Protein AF-A0A7W1CUL7-F1 (afdb_monomer)

Nearest PDB structures (foldseek):
  4udk-assembly1_C  TM=4.762E-01  e=2.293E+00  uncultured organism
  8y6b-assembly3_E  TM=5.018E-01  e=2.044E+00  Homo sapiens
  3nm7-assembly1_A  TM=5.699E-01  e=7.663E+00  Borreliella burgdorferi
  1vkd-assembly1_A  TM=3.934E-01  e=3.236E+00  Thermotoga maritima MSB8
  3btu-assembly3_F  TM=3.657E-01  e=9.643E+00  Saccharomyces cerevisiae

Sequence (138 aa):
MTLDRAGNLYGTAVTGGSGSCESGCGVTYKLIKSGESWTQRIIHAFTGGADGAGPGARVAVDKRGVYGMTPIGGANGLGTIYLLRPRSSGGYALRVIHTFTGGSDGSSGSAGKLVLRADAFSERPLPAGCTGAGLSFN

Mean predicted aligned error: 8.26 Å

Solvent-accessible surface area (backbone atoms only — not comparable to full-atom values): 7485 Å² total; per-residue (Å²): 98,36,75,49,98,88,61,33,37,35,38,53,36,41,53,30,75,39,52,82,39,85,74,14,9,3,27,36,34,37,36,44,65,57,90,95,44,72,48,81,40,80,56,43,62,24,44,33,43,71,74,3,18,40,26,70,30,45,40,29,77,62,96,72,30,42,32,41,41,18,39,26,17,13,88,68,48,24,4,19,34,36,36,36,28,72,40,94,91,56,64,48,45,82,38,76,77,44,63,30,77,56,56,97,81,35,45,58,63,70,62,50,44,54,46,82,57,85,66,48,76,50,91,64,82,63,66,95,88,65,89,70,77,59,81,43,79,94

Radius of gyration: 15.58 Å; Cα contacts (8 Å, |Δi|>4): 346; chains: 1; bounding box: 38×27×46 Å

Foldseek 3Di:
DDADPQGKDKDKDQADDEADDDRFQIFIWIWDDDPPDTDIDTLDGDHLEQQAGRFQADWDADPQAIWGKHLAYRPQRFIFIWGWGADPVGGTDIDGPDDDPCPPRHGRDQSFHFDQDPCLPDPPPDPPPDDDSDGDTD

pLDDT: mean 83.44, std 18.62, range [35.06, 97.69]

Secondary structure (DSSP, 8-state):
-EE-TTS-EEEEESSBSSSSSTT-B-EEEEEEEETTEEEEEEEEE--SSTT-B---SPPEE-SS-EEEEESBBSTTSB-EEEEEEEPTTSSEEEEEEEE--SSTT--S---PPEE--TTTT--PPPPTT----PPEE-

Structure (mmCIF, N/CA/C/O backbone):
data_AF-A0A7W1CUL7-F1
#
_entry.id   AF-A0A7W1CUL7-F1
#
loop_
_atom_site.group_PDB
_atom_site.id
_atom_site.type_symbol
_atom_site.label_atom_id
_atom_site.label_alt_id
_atom_site.label_comp_id
_atom_site.label_asym_id
_atom_site.label_entity_id
_atom_site.label_seq_id
_atom_site.pdbx_PDB_ins_code
_atom_site.Cartn_x
_atom_site.Cartn_y
_atom_site.Cartn_z
_atom_site.occupancy
_atom_site.B_iso_or_equiv
_atom_site.auth_seq_id
_atom_site.auth_comp_id
_atom_site.auth_asym_id
_atom_site.auth_atom_id
_atom_site.p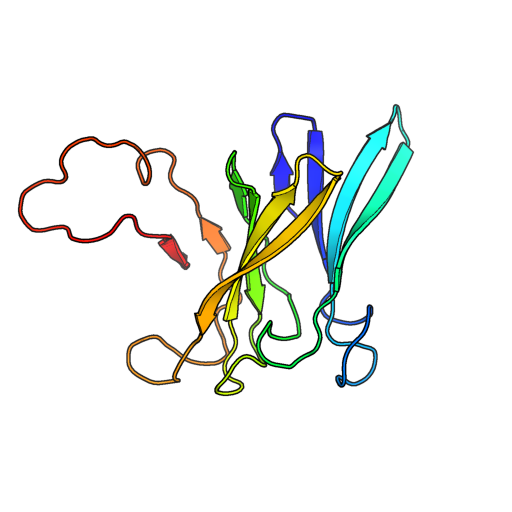dbx_PDB_model_num
ATOM 1 N N . MET A 1 1 ? -8.022 8.467 1.560 1.00 87.19 1 MET A N 1
ATOM 2 C CA . MET A 1 1 ? -8.420 7.528 2.636 1.00 87.19 1 MET A CA 1
ATOM 3 C C . MET A 1 1 ? -9.727 6.821 2.289 1.00 87.19 1 MET A C 1
ATOM 5 O O . MET A 1 1 ? -10.485 7.361 1.493 1.00 87.19 1 MET A O 1
ATOM 9 N N . THR A 1 2 ? -10.000 5.653 2.866 1.00 92.75 2 THR A N 1
ATOM 10 C CA . THR A 1 2 ? -11.186 4.819 2.579 1.00 92.75 2 THR A CA 1
ATOM 11 C C . THR A 1 2 ? -11.715 4.195 3.866 1.00 92.75 2 THR A C 1
ATOM 13 O O . THR A 1 2 ? -10.915 3.760 4.686 1.00 92.75 2 THR A O 1
ATOM 16 N N . LEU A 1 3 ? -13.038 4.172 4.052 1.00 92.75 3 LEU A N 1
ATOM 17 C CA . LEU A 1 3 ? -13.711 3.628 5.238 1.00 92.75 3 LEU A CA 1
ATOM 18 C C . LEU A 1 3 ? -14.194 2.194 4.965 1.00 92.75 3 LEU A C 1
ATOM 20 O O . LEU A 1 3 ? -14.767 1.945 3.905 1.00 92.75 3 LEU A O 1
ATOM 24 N N . ASP A 1 4 ? -13.985 1.266 5.904 1.00 90.94 4 ASP A N 1
ATOM 25 C CA . ASP A 1 4 ? -14.601 -0.067 5.860 1.00 90.94 4 ASP A CA 1
ATOM 26 C C . ASP A 1 4 ? -15.946 -0.125 6.607 1.00 90.94 4 ASP A C 1
ATOM 28 O O . ASP A 1 4 ? -16.341 0.797 7.320 1.00 90.94 4 ASP A O 1
ATOM 32 N N . ARG A 1 5 ? -16.665 -1.245 6.463 1.00 89.50 5 ARG A N 1
ATOM 33 C CA . ARG A 1 5 ? -17.970 -1.459 7.113 1.00 89.50 5 ARG A CA 1
ATOM 34 C C . ARG A 1 5 ? -17.894 -1.507 8.646 1.00 89.50 5 ARG A C 1
ATOM 36 O O . ARG A 1 5 ? -18.907 -1.301 9.302 1.00 89.50 5 ARG A O 1
ATOM 43 N N . ALA A 1 6 ? -16.719 -1.782 9.206 1.00 89.62 6 ALA A N 1
ATOM 44 C CA . ALA A 1 6 ? -16.481 -1.778 10.645 1.00 89.62 6 ALA A CA 1
ATOM 45 C C . ALA A 1 6 ? -16.090 -0.382 11.171 1.00 89.62 6 ALA A C 1
ATOM 47 O O . ALA A 1 6 ? -15.804 -0.237 12.355 1.00 89.62 6 ALA A O 1
ATOM 48 N N . GLY A 1 7 ? -16.071 0.643 10.310 1.00 91.56 7 GLY A N 1
ATOM 49 C CA . GLY A 1 7 ? -15.751 2.016 10.687 1.00 91.56 7 GLY A CA 1
ATOM 50 C C . GLY A 1 7 ? -14.253 2.316 10.781 1.00 91.56 7 GLY A C 1
ATOM 51 O O . GLY A 1 7 ? -13.884 3.382 11.273 1.00 91.56 7 GLY A O 1
ATOM 52 N N . ASN A 1 8 ? -13.376 1.422 10.312 1.00 93.06 8 ASN A N 1
ATOM 53 C CA . ASN A 1 8 ? -11.943 1.708 10.248 1.00 93.06 8 ASN A CA 1
ATOM 54 C C . ASN A 1 8 ? -11.609 2.511 8.992 1.00 93.06 8 ASN A C 1
ATOM 56 O O . ASN A 1 8 ? -12.132 2.233 7.911 1.00 93.06 8 ASN A O 1
ATOM 60 N N . LEU A 1 9 ? -10.671 3.449 9.113 1.00 95.81 9 LEU A N 1
ATOM 61 C CA . LEU A 1 9 ? -10.147 4.202 7.978 1.00 95.81 9 LEU A CA 1
ATOM 62 C C . LEU A 1 9 ? -8.809 3.629 7.522 1.00 95.81 9 LEU A C 1
ATOM 64 O O . LEU A 1 9 ? -7.968 3.268 8.335 1.00 95.81 9 LEU A O 1
ATOM 68 N N . TYR A 1 10 ? -8.584 3.608 6.217 1.00 96.19 10 TYR A N 1
ATOM 69 C CA . TYR A 1 10 ? -7.331 3.183 5.605 1.00 96.19 10 TYR A CA 1
ATOM 70 C C . TYR A 1 10 ? -6.782 4.313 4.751 1.00 96.19 10 TYR A C 1
ATOM 72 O O . TYR A 1 10 ? -7.525 5.008 4.049 1.00 96.19 10 TYR A O 1
ATOM 80 N N . GLY A 1 11 ? -5.476 4.511 4.808 1.00 95.50 11 GLY A N 1
ATOM 81 C CA . GLY A 1 11 ? -4.804 5.580 4.093 1.00 95.50 11 GLY A CA 1
ATOM 82 C C . GLY A 1 11 ? -3.364 5.230 3.787 1.00 95.50 11 GLY A C 1
ATOM 83 O O . GLY A 1 11 ? -2.858 4.184 4.194 1.00 95.50 11 GLY A O 1
ATOM 84 N N . THR A 1 12 ? -2.721 6.122 3.052 1.00 95.69 12 THR A N 1
ATOM 85 C CA . THR A 1 12 ? -1.311 6.019 2.710 1.00 95.69 12 THR A CA 1
ATOM 86 C C . THR A 1 12 ? -0.612 7.321 3.066 1.00 95.69 12 THR A C 1
ATOM 88 O O . THR A 1 12 ? -1.243 8.380 3.116 1.00 95.69 12 THR A O 1
ATOM 91 N N . ALA A 1 13 ? 0.679 7.229 3.355 1.00 95.38 13 ALA A N 1
ATOM 92 C CA . ALA A 1 13 ? 1.575 8.371 3.433 1.00 95.38 13 ALA A CA 1
ATOM 93 C C . ALA A 1 13 ? 2.694 8.146 2.417 1.00 95.38 13 ALA A C 1
ATOM 95 O O . ALA A 1 13 ? 3.282 7.064 2.387 1.00 95.38 13 ALA A O 1
ATOM 96 N N . VAL A 1 14 ? 2.939 9.150 1.573 1.00 93.88 14 VAL A N 1
ATOM 97 C CA . VAL A 1 14 ? 3.858 9.052 0.426 1.00 93.88 14 VAL A CA 1
ATOM 98 C C . VAL A 1 14 ? 5.299 8.823 0.885 1.00 93.88 14 VAL A C 1
ATOM 100 O O . VAL A 1 14 ? 6.013 8.042 0.271 1.00 93.88 14 VAL A O 1
ATOM 103 N N . THR A 1 15 ? 5.700 9.456 1.986 1.00 94.38 15 THR A N 1
ATOM 104 C CA . THR A 1 15 ? 7.023 9.324 2.610 1.00 94.38 15 THR A CA 1
ATOM 105 C C . THR A 1 15 ? 6.896 8.851 4.061 1.00 94.38 15 THR A C 1
ATOM 107 O O . THR A 1 15 ? 5.790 8.720 4.599 1.00 94.38 15 THR A O 1
ATOM 110 N N . GLY A 1 16 ? 8.027 8.552 4.699 1.00 93.81 16 GLY A N 1
ATOM 111 C CA . GLY A 1 16 ? 8.104 7.965 6.035 1.00 93.81 16 GLY A CA 1
ATOM 112 C C . GLY A 1 16 ? 8.204 6.439 6.005 1.00 93.81 16 GLY A C 1
ATOM 113 O O . GLY A 1 16 ? 8.364 5.821 4.954 1.00 93.81 16 GLY A O 1
ATOM 114 N N . GLY A 1 17 ? 8.106 5.813 7.177 1.00 92.56 17 GLY A N 1
ATOM 115 C CA . GLY A 1 17 ? 8.296 4.369 7.309 1.00 92.56 17 GLY A CA 1
ATOM 116 C C . GLY A 1 17 ? 9.765 3.965 7.199 1.00 92.56 17 GLY A C 1
ATOM 117 O O . GLY A 1 17 ? 10.619 4.533 7.872 1.00 92.56 17 GLY A O 1
ATOM 118 N N . SER A 1 18 ? 10.034 2.948 6.387 1.00 86.94 18 SER A N 1
ATOM 119 C CA . SER A 1 18 ? 11.353 2.340 6.190 1.00 86.94 18 SER A CA 1
ATOM 120 C C . SER A 1 18 ? 11.763 2.389 4.712 1.00 86.94 18 SER A C 1
ATOM 122 O O . SER A 1 18 ? 11.086 3.015 3.896 1.00 86.94 18 SER A O 1
ATOM 124 N N . GLY A 1 19 ? 12.857 1.710 4.360 1.00 88.31 19 GLY A N 1
ATOM 125 C CA . GLY A 1 19 ? 13.301 1.536 2.976 1.00 88.31 19 GLY A CA 1
ATOM 126 C C . GLY A 1 19 ? 14.453 2.452 2.577 1.00 88.31 19 GLY A C 1
ATOM 127 O O . GLY A 1 19 ? 14.977 3.201 3.397 1.00 88.31 19 GLY A O 1
ATOM 128 N N . SER A 1 20 ? 14.862 2.359 1.313 1.00 88.94 20 SER A N 1
ATOM 129 C CA . SER A 1 20 ? 16.030 3.069 0.769 1.00 88.94 20 SER A CA 1
ATOM 130 C C . SER A 1 20 ? 15.710 4.442 0.165 1.00 88.94 20 SER A C 1
ATOM 132 O O . SER A 1 20 ? 16.594 5.077 -0.403 1.00 88.94 20 SER A O 1
ATOM 134 N N . CYS A 1 21 ? 14.457 4.894 0.241 1.00 91.88 21 CYS A N 1
ATOM 135 C CA . CYS A 1 21 ? 14.033 6.189 -0.283 1.00 91.88 21 CYS A CA 1
ATOM 136 C C . CYS A 1 21 ? 14.420 7.325 0.667 1.00 91.88 21 CYS A C 1
ATOM 138 O O . CYS A 1 21 ? 14.428 7.155 1.889 1.00 91.88 21 CYS A O 1
ATOM 140 N N . GLU A 1 22 ? 14.661 8.511 0.114 1.00 90.75 22 GLU A N 1
ATOM 141 C CA . GLU A 1 22 ? 14.879 9.717 0.907 1.00 90.75 22 GLU A CA 1
ATOM 142 C C . GLU A 1 22 ? 13.652 10.000 1.789 1.00 90.75 22 GLU A C 1
ATOM 144 O O . GLU A 1 22 ? 12.521 10.060 1.311 1.00 90.75 22 GLU A O 1
ATOM 149 N N . SER A 1 23 ? 13.868 10.137 3.100 1.00 91.81 23 SER A N 1
ATOM 150 C CA . SER A 1 23 ? 12.805 10.262 4.114 1.00 91.81 23 SER A CA 1
ATOM 151 C C . SER A 1 23 ? 11.849 9.057 4.241 1.00 91.81 23 SER A C 1
ATOM 153 O O . SER A 1 23 ? 10.803 9.178 4.878 1.00 91.81 23 SER A O 1
ATOM 155 N N . GLY A 1 24 ? 12.199 7.888 3.691 1.00 95.75 24 GLY A N 1
ATOM 156 C CA . GLY A 1 24 ? 11.410 6.651 3.755 1.00 95.75 24 GLY A CA 1
ATOM 157 C C . GLY A 1 24 ? 10.423 6.481 2.593 1.00 95.75 24 GLY A C 1
ATOM 158 O O . GLY A 1 24 ? 9.901 7.448 2.043 1.00 95.75 24 GLY A O 1
ATOM 159 N N . CYS A 1 25 ? 10.162 5.230 2.205 1.00 96.50 25 CYS A N 1
ATOM 160 C CA . CYS A 1 25 ? 9.423 4.881 0.981 1.00 96.50 25 CYS A CA 1
ATOM 161 C C . CYS A 1 25 ? 7.893 4.955 1.106 1.00 96.50 25 CYS A C 1
ATOM 163 O O . CYS A 1 25 ? 7.169 4.575 0.179 1.00 96.50 25 CYS A O 1
ATOM 165 N N . GLY A 1 26 ? 7.405 5.439 2.246 1.00 96.81 26 GLY A N 1
ATOM 166 C CA . GLY A 1 26 ? 5.996 5.588 2.550 1.00 96.81 26 GLY A CA 1
ATOM 167 C C . GLY A 1 26 ? 5.384 4.364 3.215 1.00 96.81 26 GLY A C 1
ATOM 168 O O . GLY A 1 26 ? 5.992 3.300 3.374 1.00 96.81 26 GLY A O 1
ATOM 169 N N . VAL A 1 27 ? 4.136 4.529 3.644 1.00 97.56 27 VAL A N 1
ATOM 170 C CA . VAL A 1 27 ? 3.395 3.513 4.397 1.00 97.56 27 VAL A CA 1
ATOM 171 C C . VAL A 1 27 ? 1.941 3.438 3.955 1.00 97.56 27 VAL A C 1
ATOM 173 O O . VAL A 1 27 ? 1.347 4.429 3.534 1.00 97.56 27 VAL A O 1
ATOM 176 N N . THR A 1 28 ? 1.334 2.268 4.135 1.00 97.44 28 THR A N 1
ATOM 177 C CA . THR A 1 28 ? -0.123 2.138 4.254 1.00 97.44 28 THR A CA 1
ATOM 178 C C . THR A 1 28 ? -0.472 1.979 5.726 1.00 97.44 28 THR A C 1
ATOM 180 O O . THR A 1 28 ? 0.134 1.169 6.435 1.00 97.44 28 THR A O 1
ATOM 183 N N . TYR A 1 29 ? -1.462 2.729 6.196 1.00 97.25 29 TYR A N 1
ATOM 184 C CA . TYR A 1 29 ? -1.913 2.710 7.582 1.00 97.25 29 TYR A CA 1
ATOM 185 C C . TYR A 1 29 ? -3.416 2.446 7.698 1.00 97.25 29 TYR A C 1
ATOM 187 O O . TYR A 1 29 ? -4.201 2.675 6.775 1.00 97.25 29 TYR A O 1
ATOM 195 N N . LYS A 1 30 ? -3.803 1.970 8.880 1.00 96.56 30 LYS A N 1
ATOM 196 C CA . LYS A 1 30 ? -5.177 1.790 9.341 1.00 96.56 30 LYS A CA 1
ATOM 197 C C . LYS A 1 30 ? -5.393 2.650 10.583 1.00 96.56 30 LYS A C 1
ATOM 199 O O . LYS A 1 30 ? -4.601 2.570 11.518 1.00 96.56 30 LYS A O 1
ATOM 204 N N . LEU A 1 31 ? -6.466 3.429 10.616 1.00 96.69 31 LEU A N 1
ATOM 205 C CA . LEU A 1 31 ? -6.969 4.085 11.816 1.00 96.69 31 LEU A CA 1
ATOM 206 C C . LEU A 1 31 ? -8.151 3.282 12.352 1.00 96.69 31 LEU A C 1
ATOM 208 O O . LEU A 1 31 ? -9.113 3.011 11.628 1.00 96.69 31 LEU A O 1
ATOM 212 N N . ILE A 1 32 ? -8.063 2.905 13.621 1.00 95.06 32 ILE A N 1
ATOM 213 C CA . ILE A 1 32 ? -9.116 2.194 14.344 1.00 95.06 32 ILE A CA 1
ATOM 214 C C . ILE A 1 32 ? -9.809 3.205 15.247 1.00 95.06 32 ILE A C 1
ATOM 216 O O . ILE A 1 32 ? -9.136 3.886 16.024 1.00 95.06 32 ILE A O 1
ATOM 220 N N . LYS A 1 33 ? -11.134 3.311 15.135 1.00 91.62 33 LYS A N 1
ATOM 221 C CA . LYS A 1 33 ? -11.934 4.186 15.993 1.00 91.62 33 LYS A CA 1
ATOM 222 C C . LYS A 1 33 ? -12.237 3.481 17.314 1.00 91.62 33 LYS A C 1
ATOM 224 O O . LYS A 1 33 ? -12.718 2.352 17.303 1.00 91.62 33 LYS A O 1
ATOM 229 N N . SER A 1 34 ? -11.992 4.156 18.433 1.00 91.56 34 SER A N 1
ATOM 230 C CA . SER A 1 34 ? -12.399 3.724 19.773 1.00 91.56 34 SER A CA 1
ATOM 231 C C . SER A 1 34 ? -13.029 4.914 20.497 1.00 91.56 34 SER A C 1
ATOM 233 O O . SER A 1 34 ? -12.331 5.843 20.904 1.00 91.56 34 SER A O 1
ATOM 235 N N . GLY A 1 35 ? -14.364 4.933 20.581 1.00 88.50 35 GLY A N 1
ATOM 236 C CA . GLY A 1 35 ? -15.111 6.111 21.033 1.00 88.50 35 GLY A CA 1
ATOM 237 C C . GLY A 1 35 ? -14.867 7.315 20.117 1.00 88.50 35 GLY A C 1
ATOM 238 O O . GLY A 1 35 ? -15.085 7.234 18.906 1.00 88.50 35 GLY A O 1
ATOM 239 N N . GLU A 1 36 ? -14.393 8.421 20.687 1.00 90.00 36 GLU A N 1
ATOM 240 C CA . GLU A 1 36 ? -14.020 9.642 19.953 1.00 90.00 36 GLU A CA 1
ATOM 241 C C . GLU A 1 36 ? -12.550 9.660 19.503 1.00 90.00 36 GLU A C 1
ATOM 243 O O . GLU A 1 36 ? -12.141 10.532 18.741 1.00 90.00 36 GLU A O 1
ATOM 248 N N . SER A 1 37 ? -11.751 8.684 19.938 1.00 93.56 37 SER A N 1
ATOM 249 C CA . SER A 1 37 ? -10.324 8.606 19.625 1.00 93.56 37 SER A CA 1
ATOM 250 C C . SER A 1 37 ? -10.032 7.696 18.435 1.00 93.56 37 SER A C 1
ATOM 252 O O . SER A 1 37 ? -10.759 6.742 18.144 1.00 93.56 37 SER A O 1
ATOM 254 N N . TRP A 1 38 ? -8.915 7.975 17.763 1.00 95.06 38 TRP A N 1
ATOM 255 C CA . TRP A 1 38 ? -8.391 7.165 16.669 1.00 95.06 38 TRP A CA 1
ATOM 256 C C . TRP A 1 38 ? -6.990 6.672 17.004 1.00 95.06 38 TRP A C 1
ATOM 258 O O . TRP A 1 38 ? -6.121 7.455 17.379 1.00 95.06 38 TRP A O 1
ATOM 268 N N . THR A 1 39 ? -6.748 5.379 16.813 1.00 96.62 39 THR A N 1
ATOM 269 C CA . THR A 1 39 ? -5.409 4.796 16.936 1.00 96.62 39 THR A CA 1
ATOM 270 C C . THR A 1 39 ? -4.881 4.436 15.558 1.00 96.62 39 THR A C 1
ATOM 272 O O . THR A 1 39 ? -5.490 3.635 14.843 1.00 96.62 39 THR A O 1
ATOM 275 N N . GLN A 1 40 ? -3.734 5.006 15.188 1.00 95.81 40 GLN A N 1
ATOM 276 C CA . GLN A 1 40 ? -3.041 4.656 13.954 1.00 95.81 40 GLN A CA 1
ATOM 277 C C . GLN A 1 40 ? -2.234 3.371 14.117 1.00 95.81 40 GLN A C 1
ATOM 279 O O . GLN A 1 40 ? -1.513 3.177 15.092 1.00 95.81 40 GLN A O 1
ATOM 284 N N . ARG A 1 41 ? -2.297 2.516 13.097 1.00 95.94 41 ARG A N 1
ATOM 285 C CA . ARG A 1 41 ? -1.422 1.359 12.924 1.00 95.94 41 ARG A CA 1
ATOM 286 C C . ARG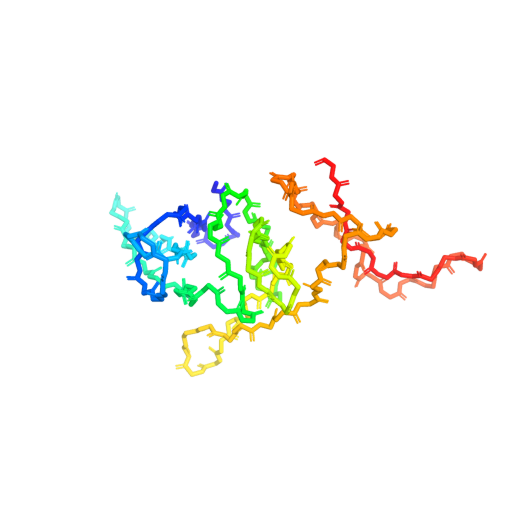 A 1 41 ? -0.853 1.363 11.517 1.00 95.94 41 ARG A C 1
ATOM 288 O O . ARG A 1 41 ? -1.607 1.418 10.548 1.00 95.94 41 ARG A O 1
ATOM 295 N N . ILE A 1 42 ? 0.465 1.255 11.399 1.00 96.69 42 ILE A N 1
ATOM 296 C CA . ILE A 1 42 ? 1.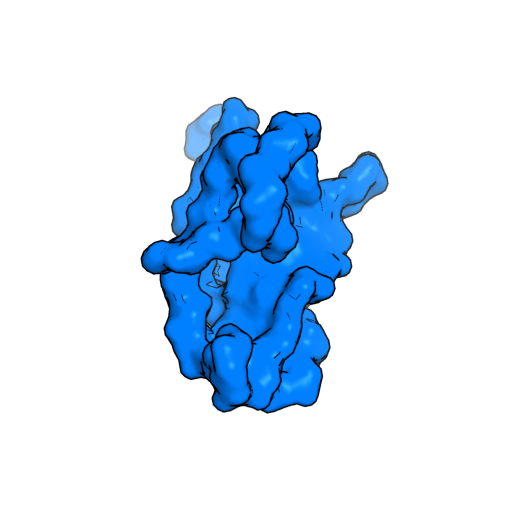099 0.959 10.113 1.00 96.69 42 ILE A CA 1
ATOM 297 C C . ILE A 1 42 ? 0.772 -0.496 9.779 1.00 96.69 42 ILE A C 1
ATOM 299 O O . ILE A 1 42 ? 1.005 -1.392 10.590 1.00 96.69 42 ILE A O 1
ATOM 303 N N . ILE A 1 43 ? 0.182 -0.720 8.607 1.00 97.06 43 ILE A N 1
ATOM 304 C CA . ILE A 1 43 ? -0.158 -2.064 8.126 1.00 97.06 43 ILE A CA 1
ATOM 305 C C . ILE A 1 43 ? 0.824 -2.556 7.068 1.00 97.06 43 ILE A C 1
ATOM 307 O O . ILE A 1 43 ? 0.942 -3.761 6.868 1.00 97.06 43 ILE A O 1
ATOM 311 N N . HIS A 1 44 ? 1.555 -1.639 6.434 1.00 97.62 44 HIS A N 1
ATOM 312 C CA . HIS A 1 44 ? 2.705 -1.958 5.604 1.00 97.62 44 HIS A CA 1
ATOM 313 C C . HIS A 1 44 ? 3.622 -0.740 5.472 1.00 97.62 44 HIS A C 1
ATOM 315 O O . HIS A 1 44 ? 3.131 0.371 5.265 1.00 97.62 44 HIS A O 1
ATOM 321 N N . ALA A 1 45 ? 4.930 -0.957 5.586 1.00 97.56 45 ALA A N 1
ATOM 322 C CA . ALA A 1 45 ? 5.957 0.019 5.250 1.00 97.56 45 ALA A CA 1
ATOM 323 C C . ALA A 1 45 ? 6.698 -0.484 4.017 1.00 97.56 45 ALA A C 1
ATOM 325 O O . ALA A 1 45 ? 7.136 -1.634 3.998 1.00 97.56 45 ALA A O 1
ATOM 326 N N . PHE A 1 46 ? 6.778 0.367 3.003 1.00 97.06 46 PHE A N 1
ATOM 327 C CA . PHE A 1 46 ? 7.386 0.016 1.731 1.00 97.06 46 PHE A CA 1
ATOM 328 C C . PHE A 1 46 ? 8.909 0.060 1.831 1.00 97.06 46 PHE A C 1
ATOM 330 O O . PHE A 1 46 ? 9.465 0.791 2.654 1.00 97.06 46 PHE A O 1
ATOM 337 N N . THR A 1 47 ? 9.592 -0.716 0.993 1.00 96.94 47 THR A N 1
ATOM 338 C CA . THR A 1 47 ? 11.062 -0.729 0.942 1.00 96.94 47 THR A CA 1
ATOM 339 C C . THR A 1 47 ? 11.636 0.088 -0.207 1.00 96.94 47 THR A C 1
ATOM 341 O O . THR A 1 47 ? 12.814 0.437 -0.160 1.00 96.94 47 THR A O 1
ATOM 344 N N . GLY A 1 48 ? 10.820 0.395 -1.222 1.00 94.12 48 GLY A N 1
ATOM 345 C CA . GLY A 1 48 ? 11.271 0.978 -2.489 1.00 94.12 48 GLY A CA 1
ATOM 346 C C . GLY A 1 48 ? 11.799 -0.047 -3.486 1.00 94.12 48 GLY A C 1
ATOM 347 O O . GLY A 1 48 ? 12.052 0.303 -4.636 1.00 94.12 48 GLY A O 1
ATOM 348 N N . GLY A 1 49 ? 11.918 -1.311 -3.069 1.00 95.00 49 GLY A N 1
ATOM 349 C CA . GLY A 1 49 ? 12.284 -2.435 -3.918 1.00 95.00 49 GLY A CA 1
ATOM 350 C C . GLY A 1 49 ? 11.066 -3.051 -4.602 1.00 95.00 49 GLY A C 1
ATOM 351 O O . GLY A 1 49 ? 10.205 -2.355 -5.136 1.00 95.00 49 GLY A O 1
ATOM 352 N N . ALA A 1 50 ? 10.978 -4.382 -4.577 1.00 95.06 50 ALA A N 1
ATOM 353 C CA . ALA A 1 50 ? 9.947 -5.140 -5.290 1.00 95.06 50 ALA A CA 1
ATOM 354 C C . ALA A 1 50 ? 8.501 -4.818 -4.859 1.00 95.06 50 ALA A C 1
ATOM 356 O O . ALA A 1 50 ? 7.574 -5.065 -5.625 1.00 95.06 50 ALA A O 1
ATOM 357 N N . ASP A 1 51 ? 8.299 -4.277 -3.658 1.00 95.12 51 ASP A N 1
ATOM 358 C CA . ASP A 1 51 ? 6.996 -3.858 -3.136 1.00 95.12 51 ASP A CA 1
ATOM 359 C C . ASP A 1 51 ? 6.556 -2.463 -3.607 1.00 95.12 51 ASP A C 1
ATOM 361 O O . ASP A 1 51 ? 5.359 -2.168 -3.588 1.00 95.12 51 ASP A O 1
ATOM 365 N N . GLY A 1 52 ? 7.489 -1.648 -4.102 1.00 94.69 52 GLY A N 1
ATOM 366 C CA . GLY A 1 52 ? 7.248 -0.295 -4.597 1.00 94.69 52 GLY A CA 1
ATOM 367 C C . GLY A 1 52 ? 7.556 0.805 -3.580 1.00 94.69 52 GLY A C 1
ATOM 368 O O . GLY A 1 52 ? 8.039 0.537 -2.484 1.00 94.69 52 GLY A O 1
ATOM 369 N N . ALA A 1 53 ? 7.299 2.058 -3.954 1.00 95.12 53 ALA A N 1
ATOM 370 C CA . ALA A 1 53 ? 7.509 3.250 -3.132 1.00 95.12 53 ALA A CA 1
ATOM 371 C C . ALA A 1 53 ? 6.522 4.375 -3.468 1.00 95.12 53 ALA A C 1
ATOM 373 O O . ALA A 1 53 ? 5.971 4.447 -4.566 1.00 95.12 53 ALA A O 1
ATOM 374 N N . GLY A 1 54 ? 6.329 5.287 -2.517 1.00 93.44 54 GLY A N 1
ATOM 375 C CA . GLY A 1 54 ? 5.541 6.500 -2.716 1.00 93.44 54 GLY A CA 1
ATOM 376 C C . GLY A 1 54 ? 4.029 6.272 -2.808 1.00 93.44 54 GLY A C 1
ATOM 377 O O . GLY A 1 54 ? 3.406 6.843 -3.704 1.00 93.44 54 GLY A O 1
ATOM 378 N N . PRO A 1 55 ? 3.392 5.449 -1.948 1.00 93.31 55 PRO A N 1
ATOM 379 C CA . PRO A 1 55 ? 1.959 5.178 -2.044 1.00 93.31 55 PRO A CA 1
ATOM 380 C C . PRO A 1 55 ? 1.142 6.474 -1.859 1.00 93.31 55 PRO A C 1
ATOM 382 O O . PRO A 1 55 ? 0.926 6.947 -0.743 1.00 93.31 55 PRO A O 1
ATOM 385 N N . GLY A 1 56 ? 0.677 7.070 -2.957 1.00 83.38 56 GLY A N 1
ATOM 386 C CA . GLY A 1 56 ? -0.039 8.357 -2.938 1.00 83.38 56 GLY A CA 1
ATOM 387 C C . GLY A 1 56 ? -1.535 8.264 -3.226 1.00 83.38 56 GLY A C 1
ATOM 388 O O . GLY A 1 56 ? -2.299 9.148 -2.841 1.00 83.38 56 GLY A O 1
ATOM 389 N N . ALA A 1 57 ? -1.973 7.191 -3.883 1.00 84.06 57 ALA A N 1
ATOM 390 C CA . ALA A 1 57 ? -3.360 7.032 -4.294 1.00 84.06 57 ALA A CA 1
ATOM 391 C C . ALA A 1 57 ? -4.263 6.544 -3.153 1.00 84.06 57 ALA A C 1
ATOM 393 O O . ALA A 1 57 ? -3.843 5.888 -2.196 1.00 84.06 57 ALA A O 1
ATOM 394 N N . ARG A 1 58 ? -5.566 6.814 -3.288 1.00 89.19 58 ARG A N 1
ATOM 395 C CA . ARG A 1 58 ? -6.575 6.256 -2.385 1.00 89.19 58 ARG A CA 1
ATOM 396 C C . ARG A 1 58 ? -6.609 4.730 -2.523 1.00 89.19 58 ARG A C 1
ATOM 398 O O . ARG A 1 58 ? -6.808 4.213 -3.616 1.00 89.19 58 ARG A O 1
ATOM 405 N N . VAL A 1 59 ? -6.516 4.030 -1.396 1.00 93.19 59 VAL A N 1
ATOM 406 C CA . VAL A 1 59 ? -6.686 2.572 -1.340 1.00 93.19 59 VAL A CA 1
ATOM 407 C C . VAL A 1 59 ? -8.143 2.152 -1.519 1.00 93.19 59 VAL A C 1
ATOM 409 O O . VAL A 1 59 ? -9.054 2.875 -1.116 1.00 93.19 59 VAL A O 1
ATOM 412 N N . ALA A 1 60 ? -8.381 0.959 -2.048 1.00 92.94 60 ALA A N 1
ATOM 413 C CA . ALA A 1 60 ? -9.690 0.315 -2.016 1.00 92.94 60 ALA A CA 1
ATOM 414 C C . ALA A 1 60 ? -9.710 -0.806 -0.972 1.00 92.94 60 ALA A C 1
ATOM 416 O O . ALA A 1 60 ? -8.675 -1.403 -0.686 1.00 92.94 60 ALA A O 1
ATOM 417 N N . VAL A 1 61 ? -10.870 -1.085 -0.377 1.00 92.88 61 VAL A N 1
ATOM 418 C CA . VAL A 1 61 ? -10.991 -2.058 0.719 1.00 92.88 61 VAL A CA 1
ATOM 419 C C . VAL A 1 61 ? -12.177 -2.982 0.469 1.00 92.88 61 VAL A C 1
ATOM 421 O O . VAL A 1 61 ? -13.271 -2.509 0.169 1.00 92.88 61 VAL A O 1
ATOM 424 N N . ASP A 1 62 ? -11.965 -4.289 0.617 1.00 91.00 62 ASP A N 1
ATOM 425 C CA . ASP A 1 62 ? -13.011 -5.315 0.604 1.00 91.00 62 ASP A CA 1
ATOM 426 C C .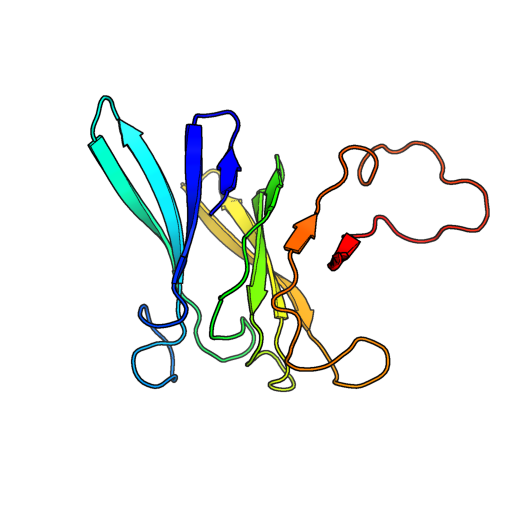 ASP A 1 62 ? -12.734 -6.424 1.644 1.00 91.00 62 ASP A C 1
ATOM 428 O O . ASP A 1 62 ? -11.872 -6.297 2.515 1.00 91.00 62 ASP A O 1
ATOM 432 N N . LYS A 1 63 ? -13.462 -7.546 1.545 1.00 90.19 63 LYS A N 1
ATOM 433 C CA . LYS A 1 63 ? -13.283 -8.719 2.419 1.00 90.19 63 LYS A CA 1
ATOM 434 C C . LYS A 1 63 ? -11.919 -9.414 2.286 1.00 90.19 63 LYS A C 1
ATOM 436 O O . LYS A 1 63 ? -11.532 -10.150 3.187 1.00 90.19 63 LYS A O 1
ATOM 441 N N . ARG A 1 64 ? -11.219 -9.250 1.159 1.00 91.62 64 ARG A N 1
ATOM 442 C CA . ARG A 1 64 ? -9.894 -9.833 0.894 1.00 91.62 64 ARG A CA 1
ATOM 443 C C . ARG A 1 64 ? -8.789 -8.965 1.486 1.00 91.62 64 ARG A C 1
ATOM 445 O O . ARG A 1 64 ? -7.761 -9.507 1.893 1.00 91.62 64 ARG A O 1
ATOM 452 N N . GLY A 1 65 ? -8.985 -7.649 1.543 1.00 94.31 65 GLY A N 1
ATOM 453 C CA . GLY A 1 65 ? -8.068 -6.741 2.218 1.00 94.31 65 GLY A CA 1
ATOM 454 C C . GLY A 1 65 ? -8.033 -5.339 1.627 1.00 94.31 65 GLY A C 1
ATOM 455 O O . GLY A 1 65 ? -9.038 -4.817 1.152 1.00 94.31 65 GLY A O 1
ATOM 456 N N . VAL A 1 66 ? -6.853 -4.724 1.703 1.00 95.50 66 VAL A N 1
ATOM 457 C CA . VAL A 1 66 ? -6.601 -3.352 1.248 1.00 95.50 66 VAL A CA 1
ATOM 458 C C . VAL A 1 66 ? -5.788 -3.395 -0.035 1.00 95.50 66 VAL A C 1
ATOM 460 O O . VAL A 1 66 ? -4.678 -3.922 -0.048 1.00 95.50 66 VAL A O 1
ATOM 463 N N . TYR A 1 67 ? -6.329 -2.833 -1.101 1.00 94.50 67 TYR A N 1
ATOM 464 C CA . TYR A 1 67 ? -5.679 -2.726 -2.395 1.00 94.50 67 TYR A CA 1
ATOM 465 C C . TYR A 1 67 ? -5.165 -1.311 -2.606 1.00 94.50 67 TYR A C 1
ATOM 467 O O . TYR A 1 67 ? -5.859 -0.342 -2.294 1.00 94.50 67 TYR A O 1
ATOM 475 N N . GLY A 1 68 ? -3.985 -1.182 -3.190 1.00 92.94 68 GLY A N 1
ATOM 476 C CA . GLY A 1 68 ? -3.428 0.118 -3.524 1.00 92.94 68 GLY A CA 1
ATOM 477 C C . GLY A 1 68 ? -2.374 0.025 -4.608 1.00 92.94 68 GLY A C 1
ATOM 478 O O . GLY A 1 68 ? -2.140 -1.041 -5.182 1.00 92.94 68 GLY A O 1
ATOM 479 N N . MET A 1 69 ? -1.755 1.167 -4.881 1.00 92.06 69 MET A N 1
ATOM 480 C CA . MET A 1 69 ? -0.714 1.294 -5.886 1.00 92.06 69 MET A CA 1
ATOM 481 C C . MET A 1 69 ? 0.449 2.130 -5.360 1.00 92.06 69 MET A C 1
ATOM 483 O O . MET A 1 69 ? 0.259 3.035 -4.541 1.00 92.06 69 MET A O 1
ATOM 487 N N . THR A 1 70 ? 1.642 1.8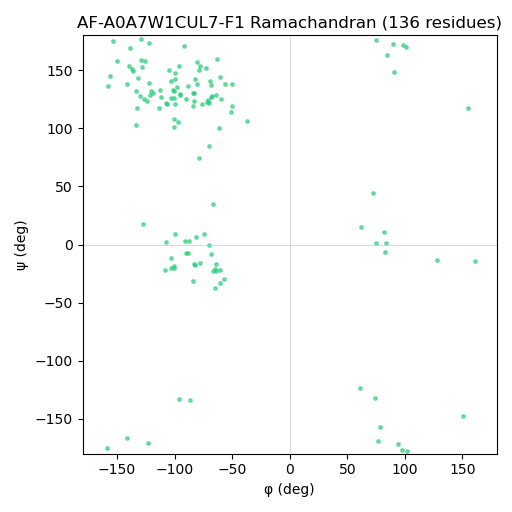17 -5.845 1.00 93.12 70 THR A N 1
ATOM 488 C CA . THR A 1 70 ? 2.840 2.643 -5.737 1.00 93.12 70 THR A CA 1
ATOM 489 C C . THR A 1 70 ? 3.222 3.140 -7.138 1.00 93.12 70 THR A C 1
ATOM 491 O O . THR A 1 70 ? 3.206 2.345 -8.076 1.00 93.12 70 THR A O 1
ATOM 494 N N . PRO A 1 71 ? 3.515 4.438 -7.326 1.00 91.69 71 PRO A N 1
ATOM 495 C CA . PRO A 1 71 ? 3.875 4.996 -8.630 1.00 91.69 71 PRO A CA 1
ATOM 496 C C . PRO A 1 71 ? 5.325 4.712 -9.047 1.00 91.69 71 PRO A C 1
ATOM 498 O O . PRO A 1 71 ? 5.650 4.893 -10.216 1.00 91.69 71 PRO A O 1
ATOM 501 N N . ILE A 1 72 ? 6.193 4.309 -8.114 1.00 92.38 72 ILE A N 1
ATOM 502 C CA . ILE A 1 72 ? 7.618 4.038 -8.350 1.00 92.38 72 ILE A CA 1
ATOM 503 C C . ILE A 1 72 ? 8.069 2.784 -7.590 1.00 92.38 72 ILE A C 1
ATOM 505 O O . ILE A 1 72 ? 7.342 2.265 -6.741 1.00 92.38 72 ILE A O 1
ATOM 509 N N . GLY A 1 73 ? 9.270 2.291 -7.893 1.00 92.31 73 GLY A N 1
ATOM 510 C CA . GLY A 1 73 ? 9.778 1.015 -7.376 1.00 92.31 73 GLY A CA 1
ATOM 511 C C . GLY A 1 73 ? 9.188 -0.181 -8.133 1.00 92.31 73 GLY A C 1
ATOM 512 O O . GLY A 1 73 ? 8.765 -0.054 -9.280 1.00 92.31 73 GLY A O 1
ATOM 513 N N . GLY A 1 74 ? 9.167 -1.363 -7.524 1.00 92.31 74 GLY A N 1
ATOM 514 C CA . GLY A 1 74 ? 8.862 -2.611 -8.230 1.00 92.31 74 GLY A CA 1
ATOM 515 C C . GLY A 1 74 ? 10.032 -3.082 -9.100 1.00 92.31 74 GLY A C 1
ATOM 516 O O . GLY A 1 74 ? 11.049 -2.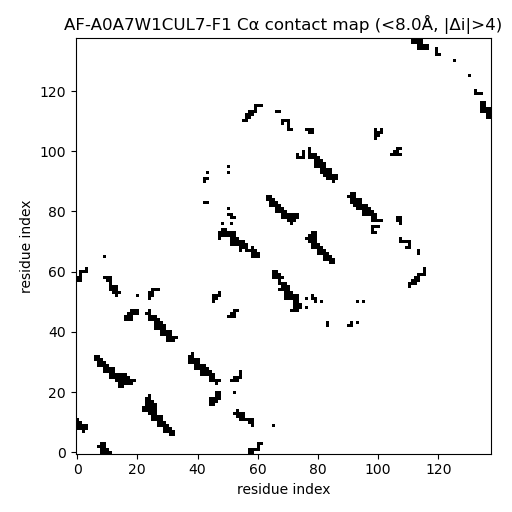402 -9.214 1.00 92.31 74 GLY A O 1
ATOM 517 N N . ALA A 1 75 ? 9.897 -4.252 -9.731 1.00 91.81 75 ALA A N 1
ATOM 518 C CA . ALA A 1 75 ? 10.992 -4.885 -10.482 1.00 91.81 75 ALA A CA 1
ATOM 519 C C . ALA A 1 75 ? 11.582 -4.006 -11.604 1.00 91.81 75 ALA A C 1
ATOM 521 O O . ALA A 1 75 ? 12.768 -4.116 -11.892 1.00 91.81 75 ALA A O 1
ATOM 522 N N . ASN A 1 76 ? 10.773 -3.118 -12.193 1.00 91.12 76 ASN A N 1
ATOM 523 C CA . ASN A 1 76 ? 11.191 -2.217 -13.273 1.00 91.12 76 ASN A CA 1
ATOM 524 C C . ASN A 1 76 ? 11.327 -0.751 -12.825 1.00 91.12 76 ASN A C 1
ATOM 526 O O . ASN A 1 76 ? 11.566 0.118 -13.654 1.00 91.12 76 ASN A O 1
ATOM 530 N N . GLY A 1 77 ? 11.110 -0.438 -11.541 1.00 92.12 77 GLY A N 1
ATOM 531 C CA . GLY A 1 77 ? 11.093 0.946 -11.046 1.00 92.12 77 GLY A CA 1
ATOM 532 C C . GLY A 1 77 ? 9.837 1.756 -11.407 1.00 92.12 77 GLY A C 1
ATOM 533 O O . GLY A 1 77 ? 9.737 2.918 -11.021 1.00 92.12 77 GLY A O 1
ATOM 534 N N . LEU A 1 78 ? 8.868 1.153 -12.106 1.00 92.31 78 LEU A N 1
ATOM 535 C CA . LEU A 1 78 ? 7.684 1.818 -12.668 1.00 92.31 78 LEU A CA 1
ATOM 536 C C . LEU A 1 78 ? 6.408 1.662 -11.825 1.00 92.31 78 LEU A C 1
ATOM 538 O O . LEU A 1 78 ? 5.324 2.036 -12.268 1.00 92.31 78 LEU A O 1
ATOM 542 N N . GLY A 1 79 ? 6.536 1.121 -10.613 1.00 92.12 79 GLY A N 1
ATOM 543 C CA . GLY A 1 79 ? 5.446 0.987 -9.658 1.00 92.12 79 GLY A CA 1
ATOM 544 C C . GLY A 1 79 ? 4.825 -0.406 -9.587 1.00 92.12 79 GLY A C 1
ATOM 545 O O . GLY A 1 79 ? 5.085 -1.306 -10.394 1.00 92.12 79 GLY A O 1
ATOM 546 N N . THR A 1 80 ? 3.980 -0.587 -8.577 1.00 92.69 80 THR A N 1
ATOM 547 C CA . THR A 1 80 ? 3.289 -1.848 -8.296 1.00 92.69 80 THR A CA 1
ATOM 548 C C . THR A 1 80 ? 1.835 -1.619 -7.933 1.00 92.69 80 THR A C 1
ATOM 550 O O . THR A 1 80 ? 1.475 -0.617 -7.318 1.00 92.69 80 THR A O 1
ATOM 553 N N . ILE A 1 81 ? 0.996 -2.605 -8.236 1.00 92.88 81 ILE A N 1
ATOM 554 C CA . ILE A 1 81 ? -0.313 -2.761 -7.608 1.00 92.88 81 ILE A CA 1
ATOM 555 C C . ILE A 1 81 ? -0.182 -3.840 -6.546 1.00 92.88 81 ILE A C 1
ATOM 557 O O . IL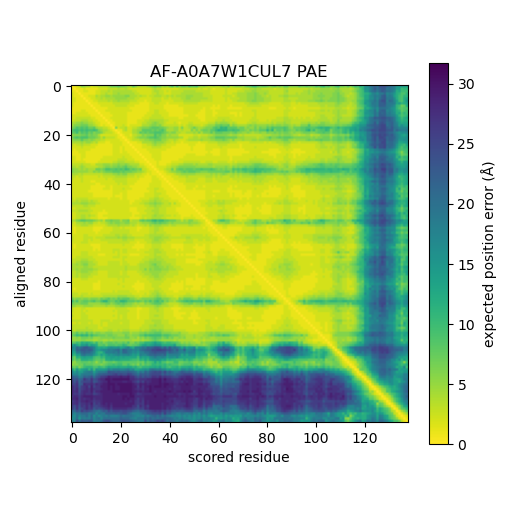E A 1 81 ? 0.345 -4.925 -6.809 1.00 92.88 81 ILE A O 1
ATOM 561 N N . TYR A 1 82 ? -0.691 -3.568 -5.351 1.00 94.31 82 TYR A N 1
ATOM 562 C CA . TYR A 1 82 ? -0.563 -4.465 -4.214 1.00 94.31 82 TYR A CA 1
ATOM 563 C C . TYR A 1 82 ? -1.898 -4.746 -3.528 1.00 94.31 82 TYR A C 1
ATOM 565 O O . TYR A 1 82 ? -2.862 -3.987 -3.619 1.00 94.31 82 TYR A O 1
ATOM 573 N N . LEU A 1 83 ? -1.919 -5.856 -2.793 1.00 96.25 83 LEU A N 1
ATOM 574 C CA . LEU A 1 83 ? -2.964 -6.251 -1.862 1.00 96.25 83 LEU A CA 1
ATOM 575 C C . LEU A 1 83 ? -2.335 -6.552 -0.497 1.00 96.25 83 LEU A C 1
ATOM 577 O O . LEU A 1 83 ? -1.474 -7.424 -0.386 1.00 96.25 83 LEU A O 1
ATOM 581 N N . LEU A 1 84 ? -2.820 -5.894 0.550 1.00 97.69 84 LEU A N 1
ATOM 582 C CA . LEU A 1 84 ? -2.531 -6.200 1.947 1.00 97.69 84 LEU A CA 1
ATOM 583 C C . LEU A 1 84 ? -3.656 -7.066 2.515 1.00 97.69 84 LEU A C 1
ATOM 585 O O . LEU A 1 84 ? -4.753 -6.575 2.794 1.00 97.69 84 LEU A O 1
ATOM 589 N N . ARG A 1 85 ? -3.383 -8.361 2.696 1.00 97.19 85 ARG A N 1
ATOM 590 C CA . ARG A 1 85 ? -4.344 -9.328 3.250 1.00 97.19 85 ARG A CA 1
ATOM 591 C C . ARG A 1 85 ? -4.223 -9.390 4.770 1.00 97.19 85 ARG A C 1
ATOM 593 O O . ARG A 1 85 ? -3.119 -9.666 5.242 1.00 97.19 85 ARG A O 1
ATOM 600 N N . PRO A 1 86 ? -5.304 -9.196 5.539 1.00 95.12 86 PRO A N 1
ATOM 601 C CA . PRO A 1 86 ? -5.285 -9.467 6.971 1.00 95.12 86 PRO A CA 1
ATOM 602 C C . PRO A 1 86 ? -4.872 -10.922 7.239 1.00 95.12 86 PRO A C 1
ATOM 604 O O . PRO A 1 86 ? -5.320 -11.832 6.539 1.00 95.12 86 PRO A O 1
ATOM 607 N N . ARG A 1 87 ? -4.024 -11.153 8.243 1.00 94.50 87 ARG A N 1
ATOM 608 C CA . ARG A 1 87 ? -3.688 -12.504 8.723 1.00 94.50 87 ARG A CA 1
ATOM 609 C C . ARG A 1 87 ? -4.495 -12.834 9.977 1.00 94.50 87 ARG A C 1
ATOM 611 O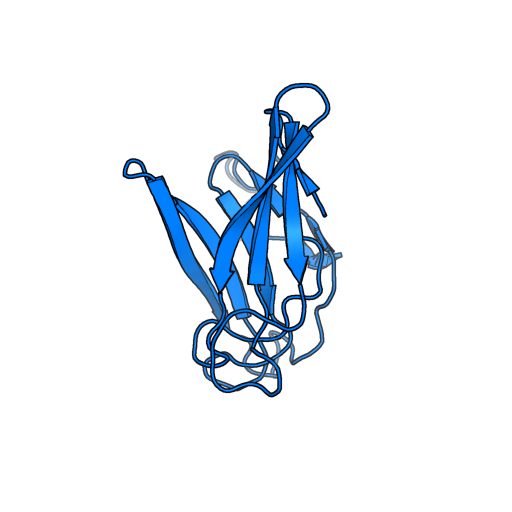 O . ARG A 1 87 ? -4.750 -11.951 10.793 1.00 94.50 87 ARG A O 1
ATOM 618 N N . SER A 1 88 ? -4.839 -14.109 10.164 1.00 90.00 88 SER A N 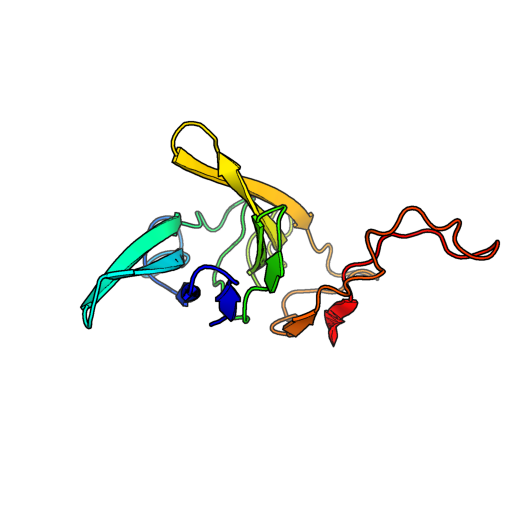1
ATOM 619 C CA . SER A 1 88 ? -5.492 -14.599 11.390 1.00 90.00 88 SER A CA 1
ATOM 620 C C . SER A 1 88 ? -4.631 -14.380 12.638 1.00 90.00 88 SER A C 1
ATOM 622 O O . SER A 1 88 ? -5.158 -14.064 13.696 1.00 90.00 88 SER A O 1
ATOM 624 N N . SER A 1 89 ? -3.305 -14.452 12.493 1.00 88.88 89 SER A N 1
ATOM 625 C CA . SER A 1 89 ? -2.317 -14.136 13.535 1.00 88.88 89 SER A CA 1
ATOM 626 C C . SER A 1 89 ? -2.215 -12.640 13.873 1.00 88.88 89 SER A C 1
ATOM 628 O O . SER A 1 89 ? -1.374 -12.247 14.676 1.00 88.88 89 SER A O 1
ATOM 630 N N . GLY A 1 90 ? -2.999 -11.784 13.212 1.00 87.38 90 GLY A N 1
ATOM 631 C CA . GLY A 1 90 ? -2.824 -10.338 13.226 1.00 87.38 90 GLY A CA 1
ATOM 632 C C . GLY A 1 90 ? -1.799 -9.842 12.200 1.00 87.38 90 GLY A C 1
ATOM 633 O O . GLY A 1 90 ? -0.991 -10.595 11.652 1.00 87.38 90 GLY A O 1
ATOM 634 N N . GLY A 1 91 ? -1.859 -8.538 11.921 1.00 93.44 91 GLY A N 1
ATOM 635 C CA . GLY A 1 91 ? -1.048 -7.896 10.887 1.00 93.44 91 GLY A CA 1
ATOM 636 C C . GLY A 1 91 ? -1.557 -8.165 9.468 1.00 93.44 91 GLY A C 1
ATOM 637 O O . GLY A 1 91 ? -2.669 -8.661 9.265 1.00 93.44 91 GLY A O 1
ATOM 638 N N . TYR A 1 92 ? -0.739 -7.796 8.482 1.00 96.94 92 TYR A N 1
ATOM 639 C CA . TYR A 1 92 ? -1.081 -7.871 7.065 1.00 96.94 92 TYR A CA 1
ATOM 640 C C . TYR A 1 92 ? 0.036 -8.543 6.261 1.00 96.94 92 TYR A C 1
ATOM 642 O O . TYR A 1 92 ? 1.219 -8.355 6.527 1.00 96.94 92 TYR A O 1
ATOM 650 N N . ALA A 1 93 ? -0.352 -9.334 5.263 1.00 97.38 93 ALA A N 1
ATOM 651 C CA . ALA A 1 93 ? 0.539 -9.916 4.271 1.00 97.38 93 ALA A CA 1
ATOM 652 C C . ALA A 1 93 ? 0.487 -9.085 2.987 1.00 97.38 93 ALA A C 1
ATOM 654 O O . ALA A 1 93 ? -0.579 -8.998 2.370 1.00 97.38 93 ALA A O 1
ATOM 655 N N . LEU A 1 94 ? 1.625 -8.547 2.553 1.00 97.19 94 LEU A N 1
ATOM 656 C CA . LEU A 1 94 ? 1.746 -7.968 1.220 1.00 97.19 94 LEU A CA 1
ATOM 657 C C . LEU A 1 94 ? 1.667 -9.062 0.150 1.00 97.19 94 LEU A C 1
ATOM 659 O O . LEU A 1 94 ? 2.279 -10.124 0.267 1.00 97.19 94 LEU A O 1
ATOM 663 N N . ARG A 1 95 ? 0.932 -8.778 -0.921 1.00 97.12 95 ARG A N 1
ATOM 664 C CA . ARG A 1 95 ? 1.056 -9.443 -2.214 1.00 97.12 95 ARG A CA 1
ATOM 665 C C . ARG A 1 95 ? 1.095 -8.380 -3.302 1.00 97.12 95 ARG A C 1
ATOM 667 O O . ARG A 1 95 ? 0.099 -7.688 -3.495 1.00 97.12 95 ARG A O 1
ATOM 674 N N . VAL A 1 96 ? 2.198 -8.303 -4.036 1.00 94.88 96 VAL A N 1
ATOM 675 C CA . VAL A 1 96 ? 2.239 -7.580 -5.310 1.00 94.88 96 VAL A CA 1
ATOM 676 C C . VAL A 1 96 ? 1.407 -8.378 -6.308 1.00 94.88 96 VAL A C 1
ATOM 678 O O . VAL A 1 96 ? 1.623 -9.574 -6.488 1.00 94.88 96 VAL A O 1
ATOM 681 N N . ILE A 1 97 ? 0.383 -7.744 -6.869 1.00 93.31 97 ILE A N 1
ATOM 682 C CA . ILE A 1 97 ? -0.522 -8.363 -7.843 1.00 93.31 97 ILE A CA 1
ATOM 683 C C . ILE A 1 97 ? -0.185 -7.955 -9.275 1.00 93.31 97 ILE A C 1
ATOM 685 O O . ILE A 1 97 ? -0.566 -8.665 -10.198 1.00 93.31 97 ILE A O 1
ATOM 689 N N . HIS A 1 98 ? 0.536 -6.847 -9.453 1.00 91.06 98 HIS A N 1
ATOM 690 C CA . HIS A 1 98 ? 1.055 -6.423 -10.745 1.00 91.06 98 HIS A CA 1
ATOM 691 C C . HIS A 1 98 ? 2.276 -5.515 -10.562 1.00 91.06 98 HIS A C 1
ATOM 693 O O . HIS A 1 98 ? 2.327 -4.723 -9.618 1.00 91.06 98 HIS A O 1
ATOM 699 N N . THR A 1 99 ? 3.236 -5.623 -11.474 1.00 91.56 99 THR A N 1
ATOM 700 C CA . THR A 1 99 ? 4.387 -4.726 -11.592 1.00 91.56 99 THR A CA 1
ATOM 701 C C . THR A 1 99 ? 4.379 -4.179 -13.003 1.00 91.56 99 THR A C 1
ATOM 703 O O . THR A 1 99 ? 4.395 -4.965 -13.947 1.00 91.56 99 THR A O 1
ATOM 706 N N . PHE A 1 100 ? 4.358 -2.857 -13.123 1.00 90.62 100 PHE A N 1
ATOM 707 C CA . PHE A 1 100 ? 4.291 -2.196 -14.417 1.00 90.62 100 PHE A CA 1
ATOM 708 C C . PHE A 1 100 ? 5.598 -2.375 -15.188 1.00 90.62 100 PHE A C 1
ATOM 710 O O . PHE A 1 100 ? 6.690 -2.322 -14.606 1.00 90.62 100 PHE A O 1
ATOM 717 N N . THR A 1 101 ? 5.489 -2.593 -16.496 1.00 92.31 101 THR A N 1
ATOM 718 C CA . THR A 1 101 ? 6.645 -2.780 -17.386 1.00 92.31 101 THR A CA 1
ATOM 719 C C . THR A 1 101 ? 6.974 -1.548 -18.223 1.00 92.31 101 THR A C 1
ATOM 721 O O . THR A 1 101 ? 8.056 -1.486 -18.800 1.00 92.31 101 THR A O 1
ATOM 724 N N . GLY A 1 102 ? 6.091 -0.544 -18.256 1.00 87.56 102 GLY A N 1
ATOM 725 C CA . GLY A 1 102 ? 6.273 0.671 -19.055 1.00 87.56 102 GLY A CA 1
ATOM 726 C C . GLY A 1 102 ? 5.831 0.531 -20.508 1.00 87.56 102 GLY A C 1
ATOM 727 O O . GLY A 1 102 ? 5.974 1.478 -21.277 1.00 87.56 102 GLY A O 1
ATOM 728 N N . GLY A 1 103 ? 5.309 -0.638 -20.882 1.00 87.38 103 GLY A N 1
ATOM 729 C CA . GLY A 1 103 ? 4.777 -0.923 -22.206 1.00 87.38 103 GLY A CA 1
ATOM 730 C C . GLY A 1 103 ? 3.263 -0.743 -22.252 1.00 87.38 103 GLY A C 1
ATOM 731 O O . GLY A 1 103 ? 2.705 0.235 -21.758 1.00 87.38 103 GLY A O 1
ATOM 732 N N . SER A 1 104 ? 2.575 -1.721 -22.839 1.00 88.50 104 SER A N 1
ATOM 733 C CA . SER A 1 104 ? 1.115 -1.708 -22.990 1.00 88.50 104 SER A CA 1
ATOM 734 C C . SER A 1 104 ? 0.339 -1.740 -21.669 1.00 88.50 104 SER A C 1
ATOM 736 O O . SER A 1 104 ? -0.855 -1.463 -21.665 1.00 88.50 104 SER A O 1
ATOM 738 N N . ASP A 1 105 ? 0.987 -2.110 -20.564 1.00 83.75 105 ASP A N 1
ATOM 739 C CA . ASP A 1 105 ? 0.401 -2.130 -19.222 1.00 83.75 105 ASP A CA 1
ATOM 740 C C . ASP A 1 105 ? 0.538 -0.792 -18.473 1.00 83.75 105 ASP A C 1
ATOM 742 O O . ASP A 1 105 ? -0.078 -0.624 -17.422 1.00 83.75 105 ASP A O 1
ATOM 746 N N . GLY A 1 106 ? 1.280 0.174 -19.028 1.00 82.75 106 GLY A N 1
ATOM 747 C CA . GLY A 1 106 ? 1.493 1.505 -18.459 1.00 82.75 106 GLY A CA 1
ATOM 748 C C . GLY A 1 106 ? 2.814 1.658 -17.696 1.00 82.75 106 GLY A C 1
ATOM 749 O O . GLY A 1 106 ? 3.553 0.702 -17.469 1.00 82.75 106 GLY A O 1
ATOM 750 N N . SER A 1 107 ? 3.127 2.897 -17.309 1.00 76.69 107 SER A N 1
ATOM 751 C CA . SER A 1 107 ? 4.343 3.285 -16.578 1.00 76.69 107 SER A CA 1
ATOM 752 C C . SER A 1 107 ? 4.012 4.121 -15.337 1.00 76.69 107 SER A C 1
ATOM 754 O O . SER A 1 107 ? 2.853 4.473 -15.111 1.00 76.69 107 SER A O 1
ATOM 756 N N . SER A 1 108 ? 5.049 4.478 -14.567 1.00 65.94 108 SER A N 1
ATOM 757 C CA . SER A 1 108 ? 4.997 5.375 -13.403 1.00 65.94 108 SER A CA 1
ATOM 758 C C . SER A 1 108 ? 4.006 6.527 -13.613 1.00 65.94 108 SER A C 1
ATOM 760 O O . SER A 1 108 ? 4.276 7.438 -14.398 1.00 65.94 108 SER A O 1
ATOM 762 N N . GLY A 1 109 ? 2.843 6.483 -12.955 1.00 56.53 109 GLY A N 1
ATOM 763 C CA . GLY A 1 109 ? 1.827 7.518 -13.173 1.00 56.53 109 GLY A CA 1
ATOM 764 C C . GLY A 1 109 ? 0.394 7.204 -12.763 1.00 56.53 109 GLY A C 1
ATOM 765 O O . GLY A 1 109 ? -0.401 8.134 -12.638 1.00 56.53 109 GLY A O 1
ATOM 766 N N . SER A 1 110 ? 0.021 5.955 -12.485 1.00 57.06 110 SER A N 1
ATOM 767 C CA . SER A 1 110 ? -1.352 5.667 -12.055 1.00 57.06 110 SER A CA 1
ATOM 768 C C . SER A 1 110 ? -1.582 6.008 -10.571 1.00 57.06 110 SER A C 1
ATOM 770 O O . SER A 1 110 ? -1.757 5.160 -9.709 1.00 57.06 110 SER A O 1
ATOM 772 N N . ALA A 1 111 ? -1.675 7.301 -10.260 1.00 59.72 111 ALA A N 1
ATOM 773 C CA . ALA A 1 111 ? -2.263 7.786 -9.006 1.00 59.72 111 ALA A CA 1
ATOM 774 C C . ALA A 1 111 ? -3.810 7.686 -8.997 1.00 59.72 111 ALA A C 1
ATOM 776 O O . ALA A 1 111 ? -4.473 8.232 -8.111 1.00 59.72 111 ALA A O 1
ATOM 777 N N . GLY A 1 112 ? -4.384 7.014 -10.004 1.00 63.41 112 GLY A N 1
ATOM 778 C CA . GLY A 1 112 ? -5.817 6.858 -10.216 1.00 63.41 112 GLY A CA 1
ATOM 779 C C . GLY A 1 112 ? -6.513 6.089 -9.097 1.00 63.41 112 GLY A C 1
ATOM 780 O O . GLY A 1 112 ? -5.904 5.349 -8.317 1.00 63.41 112 GLY A O 1
ATOM 781 N N . LYS A 1 113 ? -7.829 6.274 -9.003 1.00 69.19 113 LYS A N 1
ATOM 782 C CA . LYS A 1 113 ? -8.628 5.618 -7.972 1.00 69.19 113 LYS A CA 1
ATOM 783 C C . LYS A 1 113 ? -8.829 4.162 -8.371 1.00 69.19 113 LYS A C 1
ATOM 785 O O . LYS A 1 113 ? -9.468 3.866 -9.377 1.00 69.19 113 LYS A O 1
ATOM 790 N N . LEU A 1 114 ? -8.380 3.242 -7.523 1.00 76.50 114 LEU A N 1
ATOM 791 C CA . LEU A 1 114 ? -8.792 1.853 -7.657 1.00 76.50 114 LEU A CA 1
ATOM 792 C C . LEU A 1 114 ? -10.262 1.726 -7.242 1.00 76.50 114 LEU A C 1
ATOM 794 O O . LEU A 1 114 ? -10.632 2.085 -6.119 1.00 76.50 114 LEU A O 1
ATOM 798 N N . VAL A 1 115 ? -11.107 1.217 -8.136 1.00 73.94 115 VAL A N 1
ATOM 799 C CA . VAL A 1 115 ? -12.517 0.952 -7.837 1.00 73.94 115 VAL A CA 1
ATOM 800 C C . VAL A 1 115 ? -12.750 -0.550 -7.866 1.00 73.94 115 VAL A C 1
ATOM 802 O O . VAL A 1 115 ? -12.596 -1.206 -8.893 1.00 73.94 115 VAL A O 1
ATOM 805 N N . LEU A 1 116 ? -13.144 -1.097 -6.717 1.00 73.62 116 LEU A N 1
ATOM 806 C CA . LEU A 1 116 ? -13.618 -2.472 -6.623 1.00 73.62 116 LEU A CA 1
ATOM 807 C C . LEU A 1 116 ? -15.095 -2.470 -6.995 1.00 73.62 116 LEU A C 1
ATOM 809 O O . LEU A 1 116 ? -15.894 -1.803 -6.332 1.00 73.62 116 LEU A O 1
ATOM 813 N N . ARG A 1 117 ? -15.469 -3.195 -8.048 1.00 64.69 117 ARG A N 1
ATOM 814 C CA . ARG A 1 117 ? -16.882 -3.453 -8.312 1.00 64.69 117 ARG A CA 1
ATOM 815 C C . ARG A 1 117 ? -17.312 -4.722 -7.576 1.00 64.69 117 ARG A C 1
ATOM 817 O O . ARG A 1 117 ? -16.585 -5.713 -7.560 1.00 64.69 117 ARG A O 1
ATOM 824 N N . ALA A 1 118 ? -18.482 -4.684 -6.941 1.00 48.94 118 ALA A N 1
ATOM 825 C CA . ALA A 1 118 ? -19.015 -5.814 -6.176 1.00 48.94 118 ALA A CA 1
ATOM 826 C C . ALA A 1 118 ? -19.367 -7.027 -7.062 1.00 48.94 118 ALA A C 1
ATOM 828 O O . ALA A 1 118 ? -19.385 -8.157 -6.579 1.00 48.94 118 ALA A O 1
ATOM 829 N N . ASP A 1 119 ? -19.606 -6.800 -8.355 1.00 48.56 119 ASP A N 1
ATOM 830 C CA . ASP A 1 119 ? -19.865 -7.817 -9.378 1.00 48.56 119 ASP A CA 1
ATOM 831 C C . ASP A 1 119 ? -18.585 -8.436 -9.965 1.00 48.56 119 ASP A C 1
ATOM 833 O O . ASP A 1 119 ? -18.644 -9.545 -10.488 1.00 48.56 119 ASP A O 1
ATOM 837 N N . ALA A 1 120 ? -17.412 -7.815 -9.789 1.00 45.75 120 ALA A N 1
ATOM 838 C CA . ALA A 1 120 ? -16.138 -8.335 -10.302 1.00 45.75 120 ALA A CA 1
ATOM 839 C C . ALA A 1 120 ? -15.657 -9.628 -9.602 1.00 45.75 120 ALA A C 1
ATOM 841 O O . ALA A 1 120 ? -14.686 -10.244 -10.038 1.00 45.75 120 ALA A O 1
ATOM 842 N N . PHE A 1 121 ? -16.332 -10.051 -8.525 1.00 43.81 121 PHE A N 1
ATOM 843 C CA . PHE A 1 121 ? -16.076 -11.309 -7.810 1.00 43.81 121 PHE A CA 1
ATOM 844 C C . PHE A 1 121 ? -17.327 -12.184 -7.625 1.00 43.81 121 PHE A C 1
ATOM 846 O O . PHE A 1 121 ? -17.321 -13.078 -6.776 1.00 43.81 121 PHE A O 1
ATOM 853 N N . SER A 1 122 ? -18.403 -11.949 -8.383 1.00 35.06 122 SER A N 1
ATOM 854 C CA . SER A 1 122 ? -19.480 -12.935 -8.487 1.00 35.06 122 SER A CA 1
ATOM 855 C C . SER A 1 122 ? -19.078 -13.961 -9.542 1.00 35.06 122 SER A C 1
ATOM 857 O O . SER A 1 122 ? -18.829 -13.584 -10.680 1.00 35.06 122 SER A O 1
ATOM 859 N N . GLU A 1 123 ? -19.039 -15.249 -9.192 1.00 36.16 123 GLU A N 1
ATOM 860 C CA . GLU A 1 123 ? -18.873 -16.364 -10.143 1.00 36.16 123 GLU A CA 1
ATOM 861 C C . GLU A 1 123 ? -20.084 -16.528 -11.085 1.00 36.16 123 GLU A C 1
ATOM 863 O O . GLU A 1 123 ? -20.468 -17.637 -11.448 1.00 36.16 123 GLU A O 1
ATOM 868 N N . ARG A 1 124 ? -20.735 -15.433 -11.492 1.00 43.91 124 ARG A N 1
ATOM 869 C CA . ARG A 1 124 ? -21.633 -15.496 -12.639 1.00 43.91 124 ARG A CA 1
ATOM 870 C C . ARG A 1 124 ? -20.761 -15.755 -13.866 1.00 43.91 124 ARG A C 1
ATOM 872 O O . ARG A 1 124 ? -19.798 -15.010 -14.060 1.00 43.91 124 ARG A O 1
ATOM 879 N N . PRO A 1 125 ? -21.073 -16.778 -14.680 1.00 39.06 125 PRO A N 1
ATOM 880 C CA . PRO A 1 125 ? -20.394 -16.985 -15.947 1.00 39.06 125 PRO A CA 1
ATOM 881 C C . PRO A 1 125 ? -20.411 -15.669 -16.720 1.00 39.06 125 PRO A C 1
ATOM 883 O O . PRO A 1 125 ? -21.480 -15.112 -16.984 1.00 39.06 125 PRO A O 1
ATOM 886 N N . LEU A 1 126 ? -19.227 -15.137 -17.012 1.00 48.38 126 LEU A N 1
ATOM 887 C CA . LEU A 1 126 ? -19.109 -13.986 -17.891 1.00 48.38 126 LEU A CA 1
ATOM 888 C C . LEU A 1 126 ? -19.682 -14.381 -19.265 1.00 48.38 126 LEU A C 1
ATOM 890 O O . LEU A 1 126 ? -19.515 -15.534 -19.678 1.00 48.38 126 LEU A O 1
ATOM 894 N N . PRO A 1 127 ? -20.348 -13.460 -19.986 1.00 50.84 127 PRO A N 1
ATOM 895 C CA . PRO A 1 127 ? -20.687 -13.677 -21.386 1.00 50.84 127 PRO A CA 1
ATOM 896 C C . PRO A 1 127 ? -19.440 -14.136 -22.147 1.00 50.84 127 PRO A C 1
ATOM 898 O O . PRO A 1 127 ? -18.340 -13.628 -21.901 1.00 50.84 127 PRO A O 1
ATOM 901 N N . ALA A 1 128 ? -19.601 -15.114 -23.040 1.00 41.78 128 ALA A N 1
ATOM 902 C CA . ALA A 1 128 ? -18.499 -15.659 -23.823 1.00 41.78 128 ALA A CA 1
ATOM 903 C C . ALA A 1 128 ? -17.722 -14.516 -24.506 1.00 41.78 128 ALA A C 1
ATOM 905 O O . ALA A 1 128 ? -18.275 -13.803 -25.339 1.00 41.78 128 ALA A O 1
ATOM 906 N N . GLY A 1 129 ? -16.460 -14.320 -24.106 1.00 49.84 129 GLY A N 1
ATOM 907 C CA . GLY A 1 129 ? -15.578 -13.276 -24.646 1.00 49.84 129 GLY A CA 1
ATOM 908 C C . GLY A 1 129 ? -14.912 -12.361 -23.613 1.00 49.84 129 GLY A C 1
ATOM 909 O O . GLY A 1 129 ? -13.956 -11.675 -23.960 1.00 49.84 129 GLY A O 1
ATOM 910 N N . CYS A 1 130 ? -15.338 -12.361 -22.345 1.00 41.09 130 CYS A N 1
ATOM 911 C CA . CYS A 1 130 ? -14.658 -11.593 -21.295 1.00 41.09 130 CYS A CA 1
ATOM 912 C C . CYS A 1 130 ? -13.759 -12.497 -20.438 1.00 41.09 130 CYS A C 1
ATOM 914 O O . CYS A 1 130 ? -14.244 -13.264 -19.608 1.00 41.09 130 CYS A O 1
ATOM 916 N N . THR A 1 131 ? -12.439 -12.386 -20.594 1.00 39.34 131 THR A N 1
ATOM 917 C CA . THR A 1 131 ? -11.464 -12.992 -19.676 1.00 39.34 131 THR A CA 1
ATOM 918 C C . THR A 1 131 ? -10.941 -11.930 -18.713 1.00 39.34 131 THR A C 1
ATOM 920 O O . THR A 1 131 ? -10.079 -11.134 -19.076 1.00 39.34 131 THR A O 1
ATOM 923 N N . GLY A 1 132 ? -11.447 -11.906 -17.479 1.00 41.06 132 GLY A N 1
ATOM 924 C CA . GLY A 1 132 ? -10.817 -11.138 -16.403 1.00 41.06 132 GLY A CA 1
ATOM 925 C C . GLY A 1 132 ? -11.765 -10.721 -15.286 1.00 41.06 132 GLY A C 1
ATOM 926 O O . GLY A 1 132 ? -12.658 -9.904 -15.489 1.00 41.06 132 GLY A O 1
ATOM 927 N N . ALA A 1 133 ? -11.513 -11.210 -14.070 1.00 40.94 133 ALA A N 1
ATOM 928 C CA . ALA A 1 133 ? -11.955 -10.541 -12.848 1.00 40.94 133 ALA A CA 1
ATOM 929 C C . ALA A 1 133 ? -11.110 -9.262 -12.688 1.00 40.94 133 ALA A C 1
ATOM 931 O O . ALA A 1 133 ? -10.029 -9.284 -12.099 1.00 40.94 133 ALA A O 1
ATOM 932 N N . GLY A 1 134 ? -11.537 -8.180 -13.339 1.00 41.41 134 GLY A N 1
ATOM 933 C CA . GLY A 1 134 ? -10.751 -6.957 -13.476 1.00 41.41 134 GLY A CA 1
ATOM 934 C C . GLY A 1 134 ? -10.875 -6.028 -12.272 1.00 41.41 134 GLY A C 1
ATOM 935 O O . GLY A 1 134 ? -11.973 -5.668 -11.849 1.00 41.41 134 GLY A O 1
ATOM 936 N N . LEU A 1 135 ? -9.733 -5.581 -11.755 1.00 47.97 135 LEU A N 1
ATOM 937 C CA . LEU A 1 135 ? -9.653 -4.300 -11.063 1.00 47.97 135 LEU A CA 1
ATOM 938 C C . LEU A 1 135 ? -9.860 -3.198 -12.112 1.00 47.97 135 LEU A C 1
ATOM 940 O O . LEU A 1 135 ? -9.180 -3.203 -13.134 1.00 47.97 135 LEU A O 1
ATOM 944 N N . SER A 1 136 ? -10.800 -2.280 -11.885 1.00 48.12 136 SER A N 1
ATOM 945 C CA . SER A 1 136 ? -11.026 -1.147 -12.789 1.00 48.12 136 SER A CA 1
ATOM 946 C C . SER A 1 136 ? -10.265 0.071 -12.272 1.00 48.12 136 SER A C 1
ATOM 948 O O . SER A 1 136 ? -10.422 0.457 -11.108 1.00 48.12 136 SER A O 1
ATOM 950 N N . PHE A 1 137 ? -9.476 0.683 -13.150 1.00 46.31 137 PHE A N 1
ATOM 951 C CA . PHE A 1 137 ? -8.873 2.000 -12.947 1.00 46.31 137 PHE A CA 1
ATOM 952 C C . PHE A 1 137 ? -9.788 3.030 -13.615 1.00 46.31 137 PHE A C 1
ATOM 954 O O . PHE A 1 137 ? -10.200 2.811 -14.752 1.00 46.31 137 PHE A O 1
ATOM 961 N N . ASN A 1 138 ? -10.155 4.088 -12.894 1.00 41.25 138 ASN A N 1
ATOM 962 C CA . ASN A 1 138 ? -10.876 5.252 -13.416 1.00 41.25 138 ASN A CA 1
ATOM 963 C C . ASN A 1 138 ? -10.192 6.526 -12.920 1.00 41.25 138 ASN A C 1
ATOM 965 O O . ASN A 1 138 ? -9.687 6.514 -11.766 1.00 41.25 138 ASN A O 1
#